Protein AF-A0A142G0R8-F1 (afdb_monomer)

Structure (mmCIF, N/CA/C/O backbone):
data_AF-A0A142G0R8-F1
#
_entry.id   AF-A0A142G0R8-F1
#
loop_
_atom_site.group_PDB
_atom_site.id
_atom_site.type_symbol
_atom_site.label_atom_id
_atom_site.label_alt_id
_atom_site.label_comp_id
_atom_site.label_asym_id
_atom_site.label_entity_id
_atom_site.label_seq_id
_atom_site.pdbx_PDB_ins_code
_atom_site.Cartn_x
_atom_site.Cartn_y
_atom_site.Cartn_z
_atom_site.occupancy
_atom_site.B_iso_or_equiv
_atom_site.auth_seq_id
_atom_site.auth_comp_id
_atom_site.auth_asym_id
_atom_site.auth_atom_id
_atom_site.pdbx_PDB_model_num
ATOM 1 N N . MET A 1 1 ? -13.920 -2.772 41.652 1.00 62.81 1 MET A N 1
ATOM 2 C CA . MET A 1 1 ? -14.972 -1.748 41.469 1.00 62.81 1 MET A CA 1
ATOM 3 C C . MET A 1 1 ? -16.157 -2.391 40.771 1.00 62.81 1 MET A C 1
ATOM 5 O O . MET A 1 1 ? -15.961 -2.906 39.672 1.00 62.81 1 MET A O 1
ATOM 9 N N . PRO A 1 2 ? -17.342 -2.435 41.398 1.00 79.12 2 PRO A N 1
ATOM 10 C CA . PRO A 1 2 ? -18.543 -2.926 40.736 1.00 79.12 2 PRO A CA 1
ATOM 11 C C . PRO A 1 2 ? -18.916 -1.967 39.600 1.00 79.12 2 PRO A C 1
ATOM 13 O O . PRO A 1 2 ? -18.850 -0.746 39.754 1.00 79.12 2 PRO A O 1
ATOM 16 N N . LYS A 1 3 ? -19.230 -2.519 38.427 1.00 82.56 3 LYS A N 1
ATOM 17 C CA . LYS A 1 3 ? -19.660 -1.722 37.277 1.00 82.56 3 LYS A CA 1
ATOM 18 C C . LYS A 1 3 ? -21.129 -1.370 37.485 1.00 82.56 3 LYS A C 1
ATOM 20 O O . LYS A 1 3 ? -22.003 -2.197 37.248 1.00 82.56 3 LYS A O 1
ATOM 25 N N . ASN A 1 4 ? -21.362 -0.163 37.980 1.00 91.31 4 ASN A N 1
ATOM 26 C CA . ASN A 1 4 ? -22.696 0.351 38.270 1.00 91.31 4 ASN A CA 1
ATOM 27 C C . ASN A 1 4 ? -23.278 1.065 37.045 1.00 91.31 4 ASN A C 1
ATOM 29 O O . ASN A 1 4 ? -22.565 1.375 36.091 1.00 91.31 4 ASN A O 1
ATOM 33 N N . GLU A 1 5 ? -24.569 1.371 37.086 1.00 90.06 5 GLU A N 1
ATOM 34 C CA . GLU A 1 5 ? -25.269 2.080 36.010 1.00 90.06 5 GLU A CA 1
ATOM 35 C C . GLU A 1 5 ? -24.565 3.386 35.611 1.00 90.06 5 GLU A C 1
ATOM 37 O O . GLU A 1 5 ? -24.303 3.616 34.432 1.00 90.06 5 GLU A O 1
ATOM 42 N N . THR A 1 6 ? -24.125 4.170 36.599 1.00 87.50 6 THR A N 1
ATOM 43 C CA . THR A 1 6 ? -23.380 5.422 36.395 1.00 87.50 6 THR A CA 1
ATOM 44 C C . THR A 1 6 ? -22.088 5.229 35.602 1.00 87.50 6 THR A C 1
ATOM 46 O O . THR A 1 6 ? -21.739 6.056 34.757 1.00 87.50 6 THR A O 1
ATOM 49 N N . TYR A 1 7 ? -21.389 4.115 35.827 1.00 89.75 7 TYR A N 1
ATOM 50 C CA . TYR A 1 7 ? -20.174 3.768 35.095 1.00 89.75 7 TYR A CA 1
ATOM 51 C C . TYR A 1 7 ? -20.480 3.506 33.617 1.00 89.75 7 TYR A C 1
ATOM 53 O O . TYR A 1 7 ? -19.804 4.044 32.739 1.00 89.75 7 TYR A O 1
ATOM 61 N N . TYR A 1 8 ? -21.519 2.720 33.329 1.00 88.62 8 TYR A N 1
ATOM 62 C CA . TYR A 1 8 ? -21.907 2.425 31.950 1.00 88.62 8 TYR A CA 1
ATOM 63 C C . TYR A 1 8 ? -22.449 3.658 31.226 1.00 88.62 8 TYR A C 1
ATOM 65 O O . TYR A 1 8 ? -22.147 3.854 30.050 1.00 88.62 8 TYR A O 1
ATOM 73 N N . GLN A 1 9 ? -23.173 4.528 31.929 1.00 88.69 9 GLN A N 1
ATO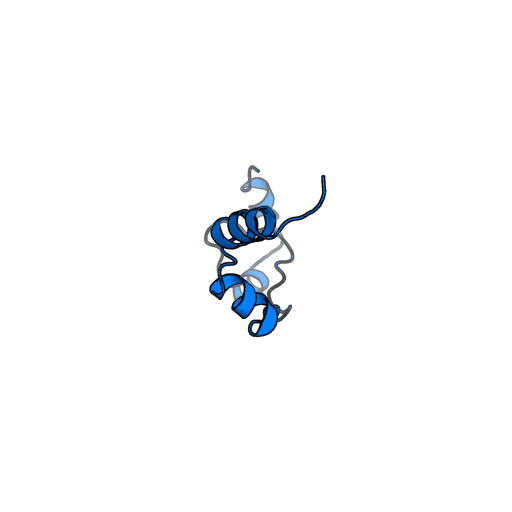M 74 C CA . GLN A 1 9 ? -23.707 5.769 31.374 1.00 88.69 9 GLN A CA 1
ATOM 75 C C . GLN A 1 9 ? -22.585 6.724 30.939 1.00 88.69 9 GLN A C 1
ATOM 77 O O . GLN A 1 9 ? -22.624 7.262 29.832 1.00 88.69 9 GLN A O 1
ATOM 82 N N . ALA A 1 10 ? -21.541 6.869 31.761 1.00 87.31 10 ALA A N 1
ATOM 83 C CA . ALA A 1 10 ? -20.345 7.643 31.421 1.00 87.31 10 ALA A CA 1
ATOM 84 C C . ALA A 1 10 ? -19.523 7.008 30.284 1.00 87.31 10 ALA A C 1
ATOM 86 O O . ALA A 1 10 ? -18.939 7.708 29.456 1.00 87.31 10 ALA A O 1
ATOM 87 N N . TYR A 1 11 ? -19.473 5.677 30.227 1.00 88.00 11 TYR A N 1
ATOM 88 C CA . TYR A 1 11 ? -18.765 4.961 29.170 1.00 88.00 11 TYR A CA 1
ATOM 89 C C . TYR A 1 11 ? -19.451 5.121 27.805 1.00 88.00 11 TYR A C 1
ATOM 91 O O . TYR A 1 11 ? -18.789 5.432 26.815 1.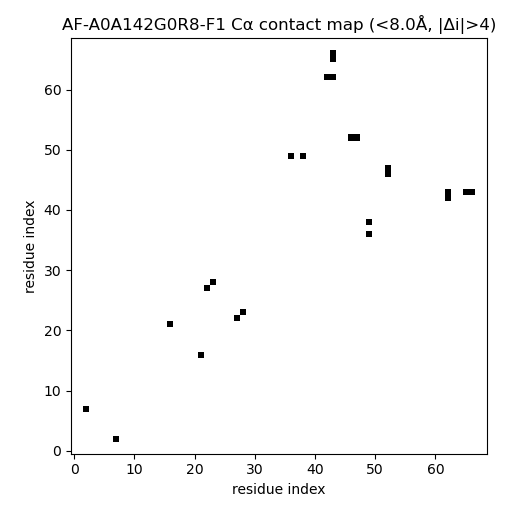00 88.00 11 TYR A O 1
ATOM 99 N N . LEU A 1 12 ? -20.775 4.960 27.752 1.00 86.25 12 LEU A N 1
ATOM 100 C CA . LEU A 1 12 ? -21.560 5.071 26.519 1.00 86.25 12 LEU A CA 1
ATOM 101 C C . LEU A 1 12 ? -21.663 6.511 26.009 1.00 86.25 12 LEU A C 1
ATOM 103 O O . LEU A 1 12 ? -21.654 6.723 24.799 1.00 86.25 12 LEU A O 1
ATOM 107 N N . SER A 1 13 ? -21.725 7.500 26.906 1.00 82.31 13 SER A N 1
ATOM 108 C CA . SER A 1 13 ? -21.740 8.912 26.505 1.00 82.31 13 SER A CA 1
ATOM 109 C C . SER A 1 13 ? -20.414 9.357 25.885 1.00 82.31 13 SER A C 1
ATOM 111 O O . SER A 1 13 ? -20.406 10.201 24.990 1.00 82.31 13 SER A O 1
ATOM 113 N N . ARG A 1 14 ? -19.292 8.773 26.326 1.00 79.31 14 ARG A N 1
ATOM 114 C CA . ARG A 1 14 ? -17.959 9.107 25.816 1.00 79.31 14 ARG A CA 1
ATOM 115 C C . ARG A 1 14 ? -17.538 8.276 24.607 1.00 79.31 14 ARG A C 1
ATOM 117 O O . ARG A 1 14 ? -16.796 8.781 23.767 1.00 79.31 14 ARG A O 1
ATOM 124 N N . ASN A 1 15 ? -17.980 7.025 24.505 1.00 72.25 15 ASN A N 1
ATOM 125 C CA . ASN A 1 15 ? -17.604 6.142 23.405 1.00 72.25 15 ASN A CA 1
ATOM 126 C C . ASN A 1 15 ? -18.600 6.260 22.240 1.00 72.25 15 ASN A C 1
ATOM 128 O O . ASN A 1 15 ? -19.460 5.402 22.030 1.00 72.25 15 ASN A O 1
ATOM 132 N N . SER A 1 16 ? -18.498 7.348 21.477 1.00 71.12 16 SER A N 1
ATOM 133 C CA . SER A 1 16 ? -19.275 7.534 20.253 1.00 71.12 16 SER A CA 1
ATOM 134 C C . SER A 1 16 ? -18.669 6.710 19.116 1.00 71.12 16 SER A C 1
ATOM 136 O O . SER A 1 16 ? -17.754 7.121 18.405 1.00 71.12 16 SER A O 1
ATOM 138 N N . ILE A 1 17 ? -19.194 5.501 18.923 1.00 65.88 17 ILE A N 1
ATOM 139 C CA . ILE A 1 17 ? -18.812 4.674 17.778 1.00 65.88 17 ILE A CA 1
ATOM 140 C C . ILE A 1 17 ? -19.362 5.346 16.517 1.00 65.88 17 ILE A C 1
ATOM 142 O O . ILE A 1 17 ? -20.573 5.369 16.272 1.00 65.88 17 ILE A O 1
ATOM 146 N N . PHE A 1 18 ? -18.470 5.909 15.702 1.00 65.06 18 PHE A N 1
ATOM 147 C CA . PHE A 1 18 ? -18.840 6.509 14.426 1.00 65.06 18 PHE A CA 1
ATOM 148 C C . PHE A 1 18 ? -19.409 5.430 13.502 1.00 65.06 18 PHE A C 1
ATOM 150 O O . PHE A 1 18 ? -18.679 4.648 12.891 1.00 65.06 18 PHE A O 1
ATOM 157 N N . ARG A 1 19 ? -20.741 5.419 13.365 1.00 65.38 19 ARG A N 1
ATOM 158 C CA . ARG A 1 19 ? -21.481 4.457 12.533 1.00 65.38 19 ARG A CA 1
ATOM 159 C C . ARG A 1 19 ? -20.956 4.397 11.097 1.00 65.38 19 ARG A C 1
ATOM 161 O O . ARG A 1 19 ? -20.942 3.331 10.502 1.00 65.38 19 ARG A O 1
ATOM 168 N N . ARG A 1 20 ? -20.446 5.514 10.563 1.00 64.75 20 ARG A N 1
ATOM 169 C CA . ARG A 1 20 ? -19.825 5.585 9.227 1.00 64.75 20 ARG A CA 1
ATOM 170 C C . ARG A 1 20 ? -18.609 4.660 9.068 1.00 64.75 20 ARG A C 1
ATOM 172 O O . ARG A 1 20 ? -18.433 4.098 7.993 1.00 64.75 20 ARG A O 1
ATOM 179 N N . GLY A 1 21 ? -17.802 4.484 10.117 1.00 62.09 21 GLY A N 1
ATOM 180 C CA . GLY A 1 21 ? -16.664 3.558 10.110 1.00 62.09 21 GLY A CA 1
ATOM 181 C C . GLY A 1 21 ? -17.104 2.097 10.217 1.00 62.09 21 GLY A C 1
ATOM 182 O O . GLY A 1 21 ? -16.601 1.250 9.487 1.00 62.09 21 GLY A O 1
ATOM 183 N N . LEU A 1 22 ? -18.112 1.821 11.052 1.00 64.81 22 LEU A N 1
ATOM 184 C CA . LEU A 1 22 ? -18.683 0.479 11.205 1.00 64.81 22 LEU A CA 1
ATOM 185 C C . LEU A 1 22 ? -19.386 0.003 9.920 1.00 64.81 22 LEU A C 1
ATOM 187 O O . LEU A 1 22 ? -19.188 -1.127 9.487 1.00 64.81 22 LEU A O 1
ATOM 191 N N . PHE A 1 23 ? -20.159 0.880 9.272 1.00 61.91 23 PHE A N 1
ATOM 192 C CA . PHE A 1 23 ? -20.832 0.566 8.011 1.00 61.91 23 PHE A CA 1
ATOM 193 C C . PHE A 1 23 ? -19.847 0.338 6.863 1.00 61.91 23 PHE A C 1
ATOM 195 O O . PHE A 1 23 ? -20.101 -0.530 6.036 1.00 61.91 23 PHE A O 1
ATOM 202 N N . ARG A 1 24 ? -18.697 1.031 6.839 1.00 62.81 24 ARG A N 1
ATOM 203 C CA . ARG A 1 24 ? -17.619 0.693 5.898 1.00 62.81 24 ARG A CA 1
ATOM 204 C C . ARG A 1 24 ? -17.068 -0.712 6.147 1.00 62.81 24 ARG A C 1
ATOM 206 O O . ARG A 1 24 ? -16.859 -1.424 5.185 1.00 62.81 24 ARG A O 1
ATOM 213 N N . GLY A 1 25 ? -16.893 -1.145 7.395 1.00 65.50 25 GLY A N 1
ATOM 214 C CA . GLY A 1 25 ? -16.391 -2.496 7.685 1.00 65.50 25 GLY A CA 1
ATOM 215 C C . GLY A 1 25 ? -17.368 -3.633 7.352 1.00 65.50 25 GLY A C 1
ATOM 216 O O . GLY A 1 25 ? -16.927 -4.723 7.009 1.00 65.50 25 GLY A O 1
ATOM 217 N N . ILE A 1 26 ? -18.681 -3.391 7.449 1.00 68.38 26 ILE A N 1
ATOM 218 C CA . ILE A 1 26 ? -19.714 -4.425 7.237 1.00 68.38 26 ILE A CA 1
ATOM 219 C C . ILE A 1 26 ? -20.224 -4.446 5.788 1.00 68.38 26 ILE A C 1
ATOM 221 O O . ILE A 1 26 ? -20.453 -5.519 5.241 1.00 68.38 26 ILE A O 1
ATOM 225 N N . PHE A 1 27 ? -20.413 -3.277 5.165 1.00 64.12 27 PHE A N 1
ATOM 226 C CA . PHE A 1 27 ? -20.999 -3.164 3.820 1.00 64.12 27 PHE A CA 1
ATOM 227 C C . PHE A 1 27 ? -19.992 -2.796 2.730 1.00 64.12 27 PHE A C 1
ATOM 229 O O . PHE A 1 27 ? -20.280 -3.008 1.558 1.00 64.12 27 PHE A O 1
ATOM 236 N N . CYS A 1 28 ? -18.817 -2.272 3.082 1.00 54.25 28 CYS A N 1
ATOM 237 C CA . CYS A 1 28 ? -17.718 -2.109 2.135 1.00 54.25 28 CYS A CA 1
ATOM 238 C C . CYS A 1 28 ? -16.638 -3.141 2.456 1.00 54.25 28 CYS A C 1
ATOM 240 O O . CYS A 1 28 ? -15.568 -2.806 2.965 1.00 54.25 28 CYS A O 1
ATOM 242 N N . ALA A 1 29 ? -16.904 -4.403 2.106 1.00 55.41 29 ALA A N 1
ATOM 243 C CA . ALA A 1 29 ? -15.811 -5.271 1.698 1.00 55.41 29 ALA A CA 1
ATOM 244 C C . ALA A 1 29 ? -15.083 -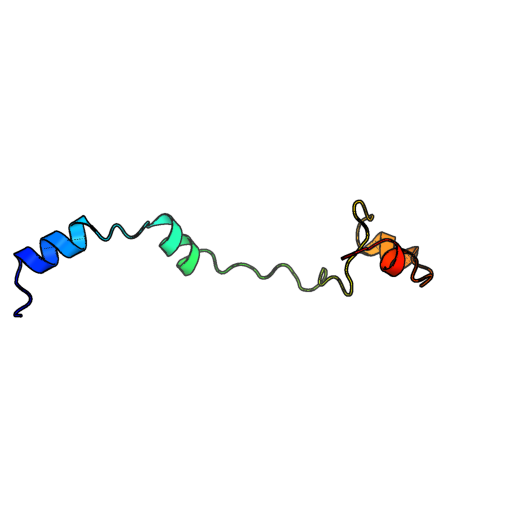4.510 0.587 1.00 55.41 29 ALA A C 1
ATOM 246 O O . ALA A 1 29 ? -15.645 -4.268 -0.478 1.00 55.41 29 ALA A O 1
ATOM 247 N N . VAL A 1 30 ? -13.896 -3.998 0.905 1.00 59.28 30 VAL A N 1
ATOM 248 C CA . VAL A 1 30 ? -13.011 -3.386 -0.075 1.00 59.28 30 VAL A CA 1
ATOM 249 C C . VAL A 1 30 ? -12.834 -4.442 -1.152 1.00 59.28 30 VAL A C 1
ATOM 251 O O . VAL A 1 30 ? -12.229 -5.482 -0.901 1.00 59.28 30 VAL A O 1
ATOM 254 N N . GLU A 1 31 ? -13.422 -4.213 -2.324 1.00 59.38 31 GLU A N 1
ATOM 255 C CA . GLU A 1 31 ? -13.011 -4.911 -3.527 1.00 59.38 31 GLU A CA 1
ATOM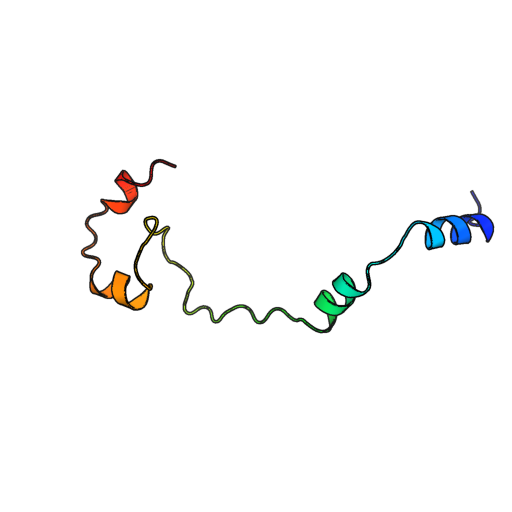 256 C C . GLU A 1 31 ? -11.519 -4.622 -3.621 1.00 59.38 31 GLU A C 1
ATOM 258 O O . GLU A 1 31 ? -11.109 -3.478 -3.839 1.00 59.38 31 GLU A O 1
ATOM 263 N N . HIS A 1 32 ? -10.695 -5.625 -3.309 1.00 56.88 32 HIS A N 1
ATOM 264 C CA . HIS A 1 32 ? -9.282 -5.540 -3.612 1.00 56.88 32 HIS A CA 1
ATOM 265 C C . HIS A 1 32 ? -9.238 -5.149 -5.087 1.00 56.88 32 HIS A C 1
ATOM 267 O O . HIS A 1 32 ? -9.827 -5.878 -5.894 1.00 56.88 32 HIS A O 1
ATOM 273 N N . PRO A 1 33 ? -8.652 -3.990 -5.444 1.00 58.53 33 PRO A N 1
ATOM 274 C CA . PRO A 1 33 ? -8.566 -3.617 -6.842 1.00 58.53 33 PRO A CA 1
ATOM 275 C C . PRO A 1 33 ? -7.953 -4.810 -7.579 1.00 58.53 33 PRO A C 1
ATOM 277 O O . PRO A 1 33 ? -7.054 -5.451 -7.015 1.00 58.53 33 PRO A O 1
ATOM 280 N N . PRO A 1 34 ? -8.472 -5.167 -8.768 1.00 56.94 34 PRO A N 1
ATOM 281 C CA . PRO A 1 34 ? -7.985 -6.319 -9.503 1.00 56.94 34 PRO A CA 1
ATOM 282 C C . PRO A 1 34 ? -6.461 -6.260 -9.536 1.00 56.94 34 PRO A C 1
ATOM 284 O O . PRO A 1 34 ? -5.861 -5.226 -9.838 1.00 56.94 34 PRO A O 1
ATOM 287 N N . VAL A 1 35 ? -5.856 -7.384 -9.156 1.00 56.22 35 VAL A N 1
ATOM 288 C CA . VAL A 1 35 ? -4.412 -7.616 -8.972 1.00 56.22 35 VAL A CA 1
ATOM 289 C C . VAL A 1 35 ? -3.584 -7.245 -10.218 1.00 56.22 35 VAL A C 1
ATOM 291 O O . VAL A 1 35 ? -2.364 -7.170 -10.162 1.00 56.22 35 VAL A O 1
ATOM 294 N N . GLU A 1 36 ? -4.247 -6.930 -11.325 1.00 55.81 36 GLU A N 1
ATOM 295 C CA . GLU A 1 36 ? -3.695 -6.502 -12.606 1.00 55.81 36 GLU A CA 1
ATOM 296 C C . GLU A 1 36 ? -2.822 -5.233 -12.537 1.00 55.81 36 GLU A C 1
ATOM 298 O O . GLU A 1 36 ? -1.989 -5.031 -13.408 1.00 55.81 36 GLU A O 1
ATOM 303 N N . ASN A 1 37 ? -2.931 -4.410 -11.485 1.00 53.81 37 ASN A N 1
ATOM 304 C CA . ASN A 1 37 ? -2.055 -3.244 -11.274 1.00 53.81 37 ASN A CA 1
ATOM 305 C C . ASN A 1 37 ? -1.141 -3.379 -10.043 1.00 53.81 37 ASN A C 1
ATOM 307 O O . ASN A 1 37 ? -0.841 -2.391 -9.364 1.00 53.81 37 ASN A O 1
ATOM 311 N N . GLN A 1 38 ? -0.694 -4.593 -9.711 1.00 56.03 38 GLN A N 1
ATOM 312 C CA . GLN A 1 38 ? 0.445 -4.739 -8.804 1.00 56.03 38 GLN A CA 1
ATOM 313 C C . GLN A 1 38 ? 1.708 -4.249 -9.513 1.00 56.03 38 GLN A C 1
ATOM 315 O O . GLN A 1 38 ? 2.321 -4.962 -10.301 1.00 56.03 38 GLN A O 1
ATOM 320 N N . ARG A 1 39 ? 2.078 -2.996 -9.235 1.00 58.69 39 ARG A N 1
ATOM 321 C CA . ARG A 1 39 ? 3.320 -2.385 -9.712 1.00 58.69 39 ARG A CA 1
ATOM 322 C C . ARG A 1 39 ? 4.494 -3.278 -9.310 1.00 58.69 39 ARG A C 1
ATOM 324 O O . ARG A 1 39 ? 4.750 -3.449 -8.120 1.00 58.69 39 ARG A O 1
ATOM 331 N N . ALA A 1 40 ? 5.197 -3.846 -10.289 1.00 61.62 40 ALA A N 1
ATOM 332 C CA . ALA A 1 40 ? 6.339 -4.727 -10.034 1.00 61.62 40 ALA A CA 1
ATOM 333 C C . ALA A 1 40 ? 7.545 -3.967 -9.445 1.00 61.62 40 ALA A C 1
ATOM 335 O O . ALA A 1 40 ? 8.401 -4.559 -8.790 1.00 61.62 40 ALA A O 1
ATOM 336 N N . ALA A 1 41 ? 7.606 -2.651 -9.664 1.00 67.00 41 ALA A N 1
ATOM 337 C CA . ALA A 1 41 ? 8.637 -1.761 -9.150 1.00 67.00 41 ALA A CA 1
ATOM 338 C C . ALA A 1 41 ? 8.074 -0.348 -8.924 1.00 67.00 41 ALA A C 1
ATOM 340 O O . ALA A 1 41 ? 6.974 -0.023 -9.369 1.00 67.00 41 ALA A O 1
ATOM 341 N N . ASN A 1 42 ? 8.832 0.497 -8.221 1.00 69.81 42 ASN A N 1
ATOM 342 C CA . ASN A 1 42 ? 8.523 1.920 -8.118 1.00 69.81 42 ASN A CA 1
ATOM 343 C C . ASN A 1 42 ? 8.827 2.613 -9.451 1.00 69.81 42 ASN A C 1
ATOM 345 O O . ASN A 1 42 ? 9.937 2.514 -9.975 1.00 69.81 42 ASN A O 1
ATOM 349 N N . HIS A 1 43 ? 7.842 3.341 -9.966 1.00 73.38 43 HIS A N 1
ATOM 350 C CA . HIS A 1 43 ? 7.941 4.082 -11.223 1.00 73.38 43 HIS A CA 1
ATOM 351 C C . HIS A 1 43 ? 8.430 5.501 -10.969 1.00 73.38 43 HIS A C 1
ATOM 353 O O . HIS A 1 43 ? 8.163 6.048 -9.892 1.00 73.38 43 HIS A O 1
ATOM 359 N N . PRO A 1 44 ? 9.064 6.147 -11.959 1.00 75.56 44 PRO A N 1
ATOM 360 C CA . PRO A 1 44 ? 9.370 7.562 -11.850 1.00 75.56 44 PRO A CA 1
ATOM 361 C C . PRO A 1 44 ? 8.085 8.393 -11.667 1.00 75.56 44 PRO A C 1
ATOM 363 O O . PRO A 1 44 ? 7.013 8.016 -12.162 1.00 75.56 44 PRO A O 1
ATOM 366 N N . PRO A 1 45 ? 8.168 9.539 -10.966 1.00 73.44 45 PRO A N 1
ATOM 367 C CA . PRO A 1 45 ? 7.053 10.472 -10.899 1.00 73.44 45 PRO A CA 1
ATOM 368 C C . PRO A 1 45 ? 6.661 10.874 -12.327 1.00 73.44 45 PRO A C 1
ATOM 370 O O . PRO A 1 45 ? 7.526 11.104 -13.167 1.00 73.44 45 PRO A O 1
ATOM 373 N N . PHE A 1 46 ? 5.356 10.937 -12.600 1.00 77.69 46 PHE A N 1
ATOM 374 C CA . PHE A 1 46 ? 4.787 11.199 -13.933 1.00 77.69 46 PHE A CA 1
ATOM 375 C C . PHE A 1 46 ? 4.964 10.083 -14.980 1.00 77.69 46 PHE A C 1
ATOM 377 O O . PHE A 1 46 ? 4.783 10.338 -16.170 1.00 77.69 46 PHE A O 1
ATOM 384 N N . ALA A 1 47 ? 5.262 8.844 -14.570 1.00 78.19 47 ALA A N 1
ATOM 385 C CA . ALA A 1 47 ? 5.217 7.702 -15.483 1.00 78.19 47 ALA A CA 1
ATOM 386 C C . ALA A 1 47 ? 3.841 7.560 -16.165 1.00 78.19 47 ALA A C 1
ATOM 388 O O . ALA A 1 47 ? 2.792 7.822 -15.567 1.00 78.19 47 ALA A O 1
ATOM 389 N N . ALA A 1 48 ? 3.863 7.123 -17.428 1.00 82.62 48 ALA A N 1
ATOM 390 C CA . ALA A 1 48 ? 2.662 6.765 -18.174 1.00 82.62 48 ALA A CA 1
ATOM 391 C C . ALA A 1 48 ? 1.925 5.582 -17.514 1.00 82.62 48 ALA A C 1
ATOM 393 O O . ALA A 1 48 ? 2.406 4.975 -16.558 1.00 82.62 48 ALA A O 1
ATOM 394 N N . ARG A 1 49 ? 0.740 5.239 -18.036 1.00 82.81 49 ARG A N 1
ATOM 395 C CA . ARG A 1 49 ? 0.004 4.040 -17.597 1.00 82.81 49 ARG A CA 1
ATOM 396 C C . ARG A 1 49 ? 0.890 2.795 -17.728 1.00 82.81 49 ARG A C 1
ATOM 398 O O . ARG A 1 49 ? 1.639 2.701 -18.698 1.00 82.81 49 ARG A O 1
ATOM 405 N N . GLU A 1 50 ? 0.754 1.856 -16.789 1.00 80.56 50 GLU A N 1
ATOM 406 C CA . GLU A 1 50 ? 1.594 0.651 -16.681 1.00 80.56 50 GLU A CA 1
ATOM 407 C C . GLU A 1 50 ? 1.725 -0.094 -18.013 1.00 80.56 50 GLU A C 1
ATOM 409 O O . GLU A 1 50 ? 2.836 -0.367 -18.456 1.00 80.56 50 GLU A O 1
ATOM 414 N N . ASP A 1 51 ? 0.598 -0.317 -18.695 1.00 82.50 51 ASP A N 1
ATOM 415 C CA . ASP A 1 51 ? 0.537 -1.023 -19.979 1.00 82.50 51 ASP A CA 1
ATOM 416 C C . ASP A 1 51 ? 1.474 -0.398 -21.020 1.00 82.50 51 ASP A C 1
ATOM 418 O O . ASP A 1 51 ? 2.213 -1.088 -21.717 1.00 82.50 51 ASP A O 1
ATOM 422 N N . LEU A 1 52 ? 1.482 0.935 -21.100 1.00 84.06 52 LEU A N 1
ATOM 423 C CA . LEU A 1 52 ? 2.311 1.673 -22.049 1.00 84.06 52 LEU A CA 1
ATOM 424 C C . LEU A 1 52 ? 3.763 1.724 -21.582 1.00 84.06 52 LEU A C 1
ATOM 426 O O . LEU A 1 52 ? 4.679 1.579 -22.389 1.00 84.06 52 LEU A O 1
ATOM 430 N N . PHE A 1 53 ? 3.978 1.899 -20.280 1.00 84.38 53 PHE A N 1
ATOM 431 C CA . PHE A 1 53 ? 5.313 1.934 -19.703 1.00 84.38 53 PHE A CA 1
ATOM 432 C C . PHE A 1 53 ? 6.057 0.612 -19.933 1.00 84.38 53 PHE A C 1
ATOM 434 O O . PHE A 1 53 ? 7.201 0.636 -20.382 1.00 84.38 53 PHE A O 1
ATOM 441 N N . LEU A 1 54 ? 5.399 -0.534 -19.734 1.00 82.75 54 LEU A N 1
ATOM 442 C CA . LEU A 1 54 ? 5.983 -1.856 -19.978 1.00 82.75 54 LEU A CA 1
ATOM 443 C C . LEU A 1 54 ? 6.313 -2.096 -21.457 1.00 82.75 54 LEU A C 1
ATOM 445 O O . LEU A 1 54 ? 7.322 -2.731 -21.747 1.00 82.75 54 LEU A O 1
ATOM 449 N N . THR A 1 55 ? 5.519 -1.562 -22.394 1.00 86.44 55 THR A N 1
ATOM 450 C CA . THR A 1 55 ? 5.825 -1.693 -23.834 1.00 86.44 55 THR A CA 1
ATOM 451 C C . THR A 1 55 ? 7.038 -0.876 -24.283 1.00 86.44 55 THR A C 1
ATOM 453 O O . THR A 1 55 ? 7.676 -1.235 -25.269 1.00 86.44 55 THR A O 1
ATOM 456 N N . VAL A 1 56 ? 7.357 0.219 -23.584 1.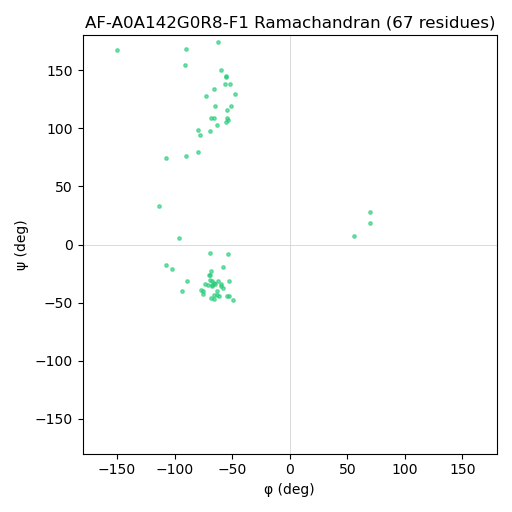00 86.19 56 VAL A N 1
ATOM 457 C CA . VAL A 1 56 ? 8.435 1.157 -23.954 1.00 86.19 56 VAL A CA 1
ATOM 458 C C . VAL A 1 56 ? 9.700 0.947 -23.113 1.00 86.19 56 VAL A C 1
ATOM 460 O O .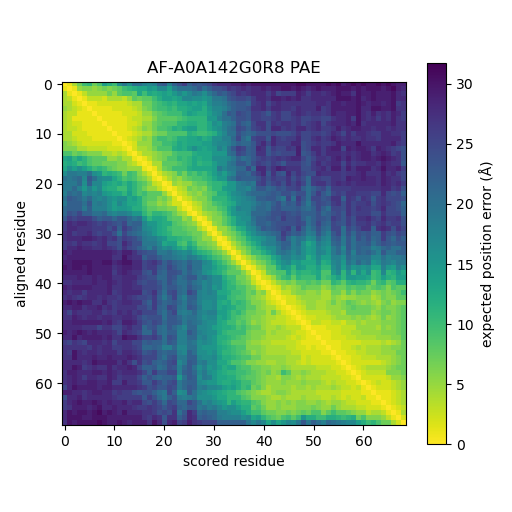 VAL A 1 56 ? 10.79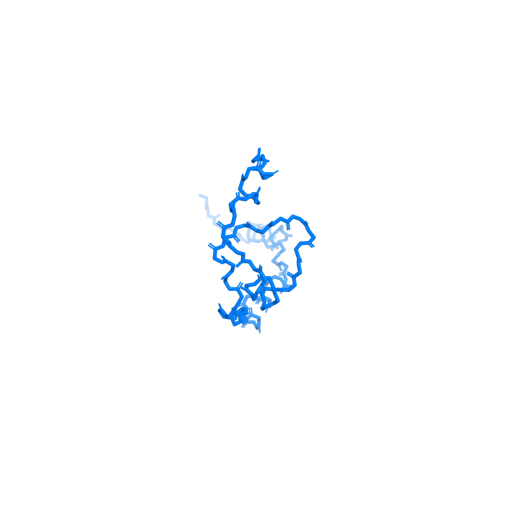0 1.355 -23.515 1.00 86.19 56 VAL A O 1
ATOM 463 N N . CYS A 1 57 ? 9.580 0.328 -21.937 1.00 85.19 57 CYS A N 1
ATOM 464 C CA . CYS A 1 57 ? 10.699 0.111 -21.031 1.00 85.19 57 CYS A CA 1
ATOM 465 C C . CYS A 1 57 ? 11.747 -0.824 -21.649 1.00 85.19 57 CYS A C 1
ATOM 467 O O . CYS A 1 57 ? 11.489 -1.997 -21.900 1.00 85.19 57 CYS A O 1
ATOM 469 N N . ASN A 1 58 ? 12.968 -0.310 -21.809 1.00 87.69 58 ASN A N 1
ATOM 470 C CA . ASN A 1 58 ? 14.105 -1.065 -22.343 1.00 87.69 58 ASN A CA 1
ATOM 471 C C . ASN A 1 58 ? 15.009 -1.662 -21.248 1.00 87.69 58 ASN A C 1
ATOM 473 O O . ASN A 1 58 ? 16.079 -2.178 -21.554 1.00 87.69 58 ASN A O 1
ATOM 477 N N . GLY A 1 59 ? 14.630 -1.553 -19.968 1.00 83.44 59 GLY A N 1
ATOM 478 C CA . GLY A 1 59 ? 15.439 -2.057 -18.850 1.00 83.44 59 GLY A CA 1
ATOM 479 C C . GLY A 1 59 ? 16.737 -1.278 -18.601 1.00 83.44 59 GLY A C 1
ATOM 480 O O . GLY A 1 59 ? 17.697 -1.845 -18.097 1.00 83.44 59 GLY A O 1
ATOM 481 N N . CYS A 1 60 ? 16.784 0.016 -18.945 1.00 86.38 60 CYS A N 1
ATOM 482 C CA . CYS A 1 60 ? 17.977 0.862 -18.793 1.00 86.38 60 CYS A CA 1
ATOM 483 C C . CYS A 1 60 ? 18.354 1.187 -17.336 1.00 86.38 60 CYS A C 1
ATOM 485 O O . CYS A 1 60 ? 19.391 1.798 -17.104 1.00 86.38 60 CYS A O 1
ATOM 487 N N . ASP A 1 61 ? 17.513 0.825 -16.362 1.00 83.56 61 ASP A N 1
ATOM 488 C CA . ASP A 1 61 ? 17.704 1.070 -14.925 1.00 83.56 61 ASP A CA 1
ATOM 489 C C . ASP A 1 61 ? 17.917 2.546 -14.514 1.00 83.56 61 ASP A C 1
ATOM 491 O O . ASP A 1 61 ? 18.109 2.843 -13.334 1.00 83.56 61 ASP A O 1
ATOM 495 N N . GLU A 1 62 ? 17.776 3.500 -15.437 1.00 83.38 62 GLU A N 1
ATOM 496 C CA . GLU A 1 62 ? 17.914 4.941 -15.180 1.00 83.38 62 GLU A CA 1
ATOM 497 C C . GLU A 1 62 ? 16.908 5.446 -14.141 1.00 83.38 62 GLU A C 1
ATOM 499 O O . GLU A 1 62 ? 17.225 6.306 -13.318 1.00 83.38 62 GLU A O 1
ATOM 504 N N . CYS A 1 63 ? 15.706 4.864 -14.115 1.00 80.25 63 CYS A N 1
ATOM 505 C CA . CYS A 1 63 ? 14.687 5.181 -13.120 1.00 80.25 63 CYS A CA 1
ATOM 506 C C . CYS A 1 63 ? 15.131 4.856 -11.683 1.00 80.25 63 CYS A C 1
ATOM 508 O O . CYS A 1 63 ? 14.742 5.571 -10.761 1.00 80.25 63 CYS A O 1
ATOM 510 N N . LYS A 1 64 ? 15.976 3.834 -11.481 1.00 80.75 64 LYS A N 1
ATOM 511 C CA . LYS A 1 64 ? 16.527 3.476 -10.162 1.00 80.75 64 LYS A CA 1
ATOM 512 C C . LYS A 1 64 ? 17.584 4.477 -9.703 1.00 80.75 64 LYS A C 1
ATOM 514 O O . LYS A 1 64 ? 17.683 4.740 -8.513 1.00 80.75 64 LYS A O 1
ATOM 51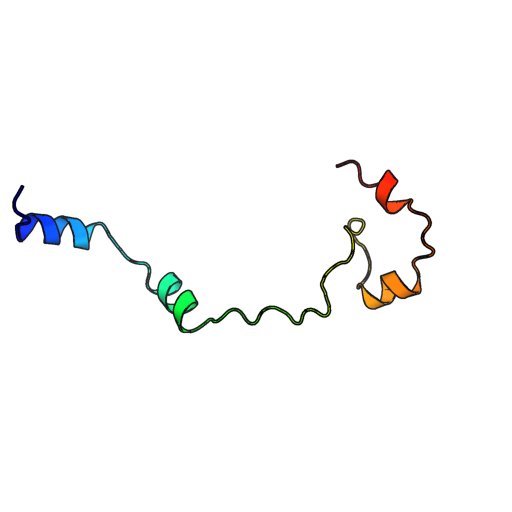9 N N . ILE A 1 65 ? 18.351 5.037 -10.639 1.00 81.12 65 ILE A N 1
ATOM 520 C CA . ILE A 1 65 ? 19.380 6.050 -10.358 1.00 81.12 65 ILE A CA 1
ATOM 521 C C . ILE A 1 65 ? 18.728 7.405 -10.065 1.00 81.12 65 ILE A C 1
ATOM 523 O O . ILE A 1 65 ? 19.132 8.102 -9.138 1.00 81.12 65 ILE A O 1
ATOM 527 N N . ALA A 1 66 ? 17.703 7.773 -10.839 1.00 77.69 66 ALA A N 1
ATOM 528 C CA . ALA A 1 66 ? 16.968 9.023 -10.658 1.00 77.69 66 ALA A CA 1
ATOM 529 C C . ALA A 1 66 ? 16.123 9.038 -9.373 1.00 77.69 66 ALA A C 1
ATOM 531 O O . ALA A 1 66 ? 15.851 10.102 -8.819 1.00 77.69 66 ALA A O 1
ATOM 532 N N . CYS A 1 67 ? 15.705 7.864 -8.891 1.00 70.69 67 CYS A N 1
ATOM 533 C CA . CYS A 1 67 ? 15.023 7.716 -7.615 1.00 70.69 67 CYS A CA 1
ATOM 534 C C . CYS A 1 67 ? 16.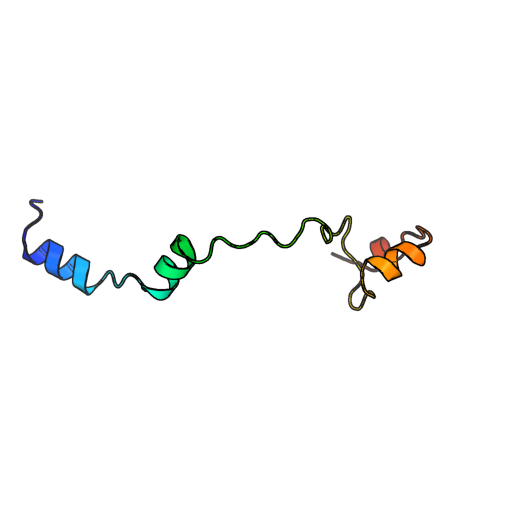049 7.731 -6.471 1.00 70.69 67 CYS A C 1
ATOM 536 O O . CYS A 1 67 ? 16.429 6.692 -5.934 1.00 70.69 67 CYS A O 1
ATOM 538 N N . SER A 1 68 ? 16.501 8.927 -6.086 1.00 63.19 68 SER A N 1
ATOM 539 C CA . SER A 1 68 ? 17.075 9.115 -4.755 1.00 63.19 68 SER A CA 1
ATOM 540 C C . SER A 1 68 ? 15.947 8.908 -3.746 1.00 63.19 68 SER A C 1
ATOM 542 O O . SER A 1 68 ? 15.015 9.714 -3.709 1.00 63.19 68 SER A O 1
ATOM 544 N N . VAL A 1 69 ? 15.998 7.796 -3.012 1.00 57.62 69 VAL A N 1
ATOM 545 C CA . VAL A 1 69 ? 15.113 7.515 -1.870 1.00 57.62 69 VAL A CA 1
ATOM 546 C C . VAL A 1 69 ? 15.032 8.720 -0.937 1.00 57.62 69 VAL A C 1
ATOM 548 O O . VAL A 1 69 ? 16.100 9.318 -0.669 1.00 57.62 69 VAL A O 1
#

Foldseek 3Di:
DDCDPVNVVVVVVPPPDPVVVVCCVPVVPPPPPPPVPPDPDDAAPPDDDPVVCVVPDPPPCVRVVVPPD

Solvent-accessible surface area (backbone atoms only — not comparable to full-atom values): 4732 Å² total; per-residue (Å²): 131,84,87,45,71,70,55,54,52,56,49,57,74,67,58,74,76,58,60,72,61,54,48,39,68,72,74,45,71,74,73,70,72,72,74,88,73,66,71,92,63,93,71,56,89,87,60,66,60,66,76,60,41,63,74,68,59,81,79,79,60,55,61,64,68,72,53,74,128

Mean predicted aligned error: 16.51 Å

Sequence (69 aa):
MPKNETYYQAYLSRNSIFRRGLFRGIFCAVEHPPVENQRAANHPPFAAREDLFLTVCNGCDECKIACSV

Secondary structure (DSSP, 8-state):
----HHHHHHHHHH----HHHHHHHHH----PPPGGG--SSPPPTT---HHHHHHH-----HHHHH---

Radius of gyration: 24.74 Å; Cα contacts (8 Å, |Δi|>4): 12; chains: 1; bounding box: 45×19×65 Å

Organism: Aggregatibacter actinomycetemcomitans (NCBI:txid714)

pLDDT: mean 73.46, std 11.58, range [53.81, 91.31]